Protein AF-A0A380DMX9-F1 (afdb_monomer)

Structure (mmCIF, N/CA/C/O backbone):
data_AF-A0A380DMX9-F1
#
_entry.id   AF-A0A380DMX9-F1
#
loop_
_atom_site.group_PDB
_atom_site.id
_atom_site.type_symbol
_atom_site.label_atom_id
_atom_site.label_alt_id
_atom_site.label_comp_id
_atom_site.label_asym_id
_atom_site.label_entity_id
_atom_site.label_seq_id
_atom_site.pdbx_PDB_ins_code
_atom_site.Cartn_x
_atom_site.Cartn_y
_atom_site.Cartn_z
_atom_site.occupancy
_atom_site.B_iso_or_equiv
_atom_site.auth_seq_id
_atom_site.auth_comp_id
_atom_site.auth_asym_id
_atom_site.auth_atom_id
_atom_site.pdbx_PDB_model_num
ATOM 1 N N . MET A 1 1 ? 21.984 -12.061 -28.451 1.00 59.97 1 MET A N 1
ATOM 2 C CA . MET A 1 1 ? 20.546 -11.734 -28.373 1.00 59.97 1 MET A CA 1
ATOM 3 C C . MET A 1 1 ? 20.164 -11.814 -26.903 1.00 59.97 1 MET A C 1
ATOM 5 O O . MET A 1 1 ? 20.440 -12.839 -26.295 1.00 59.97 1 MET A O 1
ATOM 9 N N . THR A 1 2 ? 19.682 -10.726 -26.305 1.00 78.06 2 THR A N 1
ATOM 10 C CA . THR A 1 2 ? 19.317 -10.663 -24.880 1.00 78.06 2 THR A CA 1
ATOM 11 C C . THR A 1 2 ? 17.801 -10.702 -24.747 1.00 78.06 2 THR A C 1
ATOM 13 O O . THR A 1 2 ? 17.117 -9.861 -25.324 1.00 78.06 2 THR A O 1
ATOM 16 N N . SER A 1 3 ? 17.283 -11.669 -23.992 1.00 82.69 3 SER A N 1
ATOM 17 C CA . SER A 1 3 ? 15.861 -11.743 -23.644 1.00 82.69 3 SER A CA 1
ATOM 18 C C . SER A 1 3 ? 15.632 -11.117 -22.270 1.00 82.69 3 SER A C 1
ATOM 20 O O . SER A 1 3 ? 16.467 -11.259 -21.377 1.00 82.69 3 SER A O 1
ATOM 22 N N . GLY A 1 4 ? 14.506 -10.428 -22.100 1.00 89.31 4 GLY A N 1
ATOM 23 C CA . GLY A 1 4 ? 14.113 -9.807 -20.838 1.00 89.31 4 GLY A CA 1
ATOM 24 C C . GLY A 1 4 ? 12.615 -9.943 -20.598 1.00 89.31 4 GLY A C 1
ATOM 25 O O . GLY A 1 4 ? 11.838 -10.051 -21.543 1.00 89.31 4 GLY A O 1
ATOM 26 N N . ILE A 1 5 ? 12.221 -9.936 -19.326 1.00 88.12 5 ILE A N 1
ATOM 27 C CA . ILE A 1 5 ? 10.820 -9.940 -18.901 1.00 88.12 5 ILE A CA 1
ATOM 28 C C . ILE A 1 5 ? 10.521 -8.574 -18.290 1.00 88.12 5 ILE A C 1
ATOM 30 O O . ILE A 1 5 ? 11.257 -8.090 -17.432 1.00 88.12 5 ILE A O 1
ATOM 34 N N . SER A 1 6 ? 9.437 -7.955 -18.742 1.00 86.81 6 SER A N 1
ATOM 35 C CA . SER A 1 6 ? 8.950 -6.662 -18.265 1.00 86.81 6 SER A CA 1
ATOM 36 C C . SER A 1 6 ? 7.457 -6.766 -17.986 1.00 86.81 6 SER A C 1
ATOM 38 O O . SER A 1 6 ? 6.745 -7.488 -18.682 1.00 86.81 6 SER A O 1
ATOM 40 N N . ARG A 1 7 ? 6.974 -6.016 -16.990 1.00 81.38 7 ARG A N 1
ATOM 41 C CA . ARG A 1 7 ? 5.531 -5.848 -16.735 1.00 81.38 7 ARG A CA 1
ATOM 42 C C . ARG A 1 7 ? 4.879 -4.880 -17.725 1.00 81.38 7 ARG A C 1
ATOM 44 O O . ARG A 1 7 ? 3.665 -4.891 -17.890 1.00 81.38 7 ARG A O 1
ATOM 51 N N . ASN A 1 8 ? 5.702 -4.085 -18.406 1.00 82.25 8 ASN A N 1
ATOM 52 C CA . ASN A 1 8 ? 5.268 -2.959 -19.217 1.00 82.25 8 ASN A CA 1
ATOM 53 C C . ASN A 1 8 ? 5.519 -3.235 -20.687 1.00 82.25 8 ASN A C 1
ATOM 55 O O . ASN A 1 8 ? 6.592 -3.724 -21.060 1.00 82.25 8 ASN A O 1
ATOM 59 N N . GLN A 1 9 ? 4.556 -2.841 -21.517 1.00 83.38 9 GLN A N 1
ATOM 60 C CA . GLN A 1 9 ? 4.705 -2.892 -22.962 1.00 83.38 9 GLN A CA 1
ATOM 61 C C . GLN A 1 9 ? 5.840 -1.945 -23.393 1.00 83.38 9 GLN A C 1
ATOM 63 O O . GLN A 1 9 ? 5.889 -0.796 -22.933 1.00 83.38 9 GLN A O 1
ATOM 68 N N . PRO A 1 10 ? 6.781 -2.399 -24.239 1.00 86.56 10 PRO A N 1
ATOM 69 C CA . PRO A 1 10 ? 7.872 -1.548 -24.681 1.00 86.56 10 PRO A CA 1
ATOM 70 C C . PRO A 1 10 ? 7.324 -0.371 -25.490 1.00 86.56 10 PRO A C 1
ATOM 72 O O . PRO A 1 10 ? 6.485 -0.530 -26.372 1.00 86.56 10 PRO A O 1
ATOM 75 N N . LYS A 1 11 ? 7.832 0.831 -25.207 1.00 85.94 11 LYS A N 1
ATOM 76 C CA . LYS A 1 11 ? 7.499 2.038 -25.985 1.00 85.94 11 LYS A CA 1
ATOM 77 C C . LYS A 1 11 ? 8.260 2.104 -27.316 1.00 85.94 11 LYS A C 1
ATOM 79 O O . LYS A 1 11 ? 7.867 2.841 -28.215 1.00 85.94 11 LYS A O 1
ATOM 84 N N . LEU A 1 12 ? 9.361 1.360 -27.430 1.00 87.75 12 LEU A N 1
ATOM 85 C CA . LEU A 1 12 ? 10.229 1.317 -28.606 1.00 87.75 12 LEU A CA 1
ATOM 86 C C . LEU A 1 12 ? 9.731 0.258 -29.592 1.00 87.75 12 LEU A C 1
ATOM 88 O O . LEU A 1 12 ? 9.596 -0.908 -29.230 1.00 87.75 12 LEU A O 1
ATOM 92 N N . ARG A 1 13 ? 9.515 0.655 -30.850 1.00 79.62 13 ARG A N 1
ATOM 93 C CA . ARG A 1 13 ? 9.025 -0.236 -31.921 1.00 79.62 13 ARG A CA 1
ATOM 94 C C . ARG A 1 13 ? 10.029 -1.319 -32.329 1.00 79.62 13 ARG A C 1
ATOM 96 O O . ARG A 1 13 ? 9.634 -2.327 -32.895 1.00 79.62 13 ARG A O 1
ATOM 103 N N . GLU A 1 14 ? 11.310 -1.101 -32.046 1.00 89.06 14 GLU A N 1
ATOM 104 C CA . GLU A 1 14 ? 12.412 -2.015 -32.379 1.00 89.06 14 GLU A CA 1
ATOM 105 C C . GLU A 1 14 ? 12.519 -3.199 -31.402 1.00 89.06 14 GLU A C 1
ATOM 107 O O . GLU A 1 14 ? 13.279 -4.136 -31.637 1.00 89.06 14 GLU A O 1
ATOM 112 N N . VAL A 1 15 ? 11.749 -3.177 -30.308 1.00 89.06 15 VAL A N 1
ATOM 113 C CA . VAL A 1 15 ? 11.683 -4.275 -29.343 1.00 89.06 15 VAL A CA 1
ATOM 114 C C . VAL A 1 15 ? 10.529 -5.195 -29.721 1.00 89.06 15 VAL A C 1
ATOM 116 O O . VAL A 1 15 ? 9.359 -4.855 -29.535 1.00 89.06 15 VAL A O 1
ATOM 119 N N . HIS A 1 16 ? 10.854 -6.390 -30.213 1.00 89.25 16 HIS A N 1
ATOM 120 C CA . HIS A 1 16 ? 9.863 -7.452 -30.349 1.00 89.25 16 HIS A CA 1
ATOM 121 C C . HIS A 1 16 ? 9.434 -7.916 -28.952 1.00 89.25 16 HIS A C 1
ATOM 123 O O . HIS A 1 16 ? 10.277 -8.254 -28.120 1.00 89.25 16 HIS A O 1
ATOM 129 N N . SER A 1 17 ? 8.131 -7.926 -28.684 1.00 91.06 17 SER A N 1
ATOM 130 C CA . SER A 1 17 ? 7.582 -8.389 -27.409 1.00 91.06 17 SER A CA 1
ATOM 131 C C . SER A 1 17 ? 6.347 -9.239 -27.640 1.00 91.06 17 SER A C 1
ATOM 133 O O . SER A 1 17 ? 5.562 -8.982 -28.551 1.00 91.06 17 SER A O 1
ATOM 135 N N . GLU A 1 18 ? 6.182 -10.245 -26.793 1.00 91.12 18 GLU A N 1
ATOM 136 C CA . GLU A 1 18 ? 4.993 -11.080 -26.732 1.00 91.12 18 GLU A CA 1
ATOM 137 C C . GLU A 1 18 ? 4.406 -11.023 -25.325 1.00 91.12 18 GLU A C 1
ATOM 139 O O . GLU A 1 18 ? 5.112 -10.812 -24.333 1.00 91.12 18 GLU A O 1
ATOM 144 N N . LYS A 1 19 ? 3.090 -11.187 -25.232 1.00 88.81 19 LYS A N 1
ATOM 145 C CA . LYS A 1 19 ? 2.406 -11.231 -23.948 1.00 88.81 19 LYS A CA 1
ATOM 146 C C . LYS A 1 19 ? 2.530 -12.633 -23.365 1.00 88.81 19 LYS A C 1
ATOM 148 O O . LYS A 1 19 ? 1.974 -13.574 -23.917 1.00 88.81 19 LYS A O 1
ATOM 153 N N . VAL A 1 20 ? 3.220 -12.747 -22.233 1.00 89.94 20 VAL A N 1
ATOM 154 C CA . VAL A 1 20 ? 3.441 -14.034 -21.555 1.00 89.94 20 VAL A CA 1
ATOM 155 C C . VAL A 1 20 ? 2.300 -14.370 -20.589 1.00 89.94 20 VAL A C 1
ATOM 157 O O . VAL A 1 20 ? 1.857 -15.511 -20.526 1.00 89.94 20 VAL A O 1
ATOM 160 N N . CYS A 1 21 ? 1.807 -13.385 -19.833 1.00 86.31 21 CYS A N 1
ATOM 161 C CA . CYS A 1 21 ? 0.750 -13.566 -18.833 1.00 86.31 21 CYS A CA 1
ATOM 162 C C . CYS A 1 21 ? 0.019 -12.245 -18.529 1.00 86.31 21 CYS A C 1
ATOM 164 O O . CYS A 1 21 ? 0.498 -11.161 -18.866 1.00 86.31 21 CYS A O 1
ATOM 166 N N . GLU A 1 22 ? -1.148 -12.342 -17.887 1.00 83.38 22 GLU A N 1
ATOM 167 C CA . GLU A 1 22 ? -1.844 -11.215 -17.257 1.00 83.38 22 GLU A CA 1
ATOM 168 C C . GLU A 1 22 ? -1.815 -11.392 -15.742 1.00 83.38 22 GLU A C 1
ATOM 170 O O . GLU A 1 22 ? -2.293 -12.403 -15.229 1.00 83.38 22 GLU A O 1
ATOM 175 N N . GLY A 1 23 ? -1.290 -10.401 -15.023 1.00 81.81 23 GLY A N 1
ATOM 176 C CA . GLY A 1 23 ? -1.376 -10.385 -13.568 1.00 81.81 23 GLY A CA 1
ATOM 177 C C . GLY A 1 23 ? -2.757 -9.933 -13.088 1.00 81.81 23 GLY A C 1
ATOM 178 O O . GLY A 1 23 ? -3.410 -9.102 -13.720 1.00 81.81 23 GLY A O 1
ATOM 179 N N . LYS A 1 24 ? -3.188 -10.450 -11.937 1.00 87.00 24 LYS A N 1
ATOM 180 C CA . LYS A 1 24 ? -4.395 -10.007 -11.229 1.00 87.00 24 LYS A CA 1
ATOM 181 C C . LYS A 1 24 ? -4.001 -9.207 -9.999 1.00 87.00 24 LYS A C 1
ATOM 183 O O . LYS A 1 24 ? -3.073 -9.577 -9.286 1.00 87.00 24 LYS A O 1
ATOM 188 N N . ILE A 1 25 ? -4.718 -8.124 -9.726 1.00 87.69 25 ILE A N 1
ATOM 189 C CA . ILE A 1 25 ? -4.568 -7.412 -8.457 1.00 87.69 25 ILE A CA 1
ATOM 190 C C . ILE A 1 25 ? -5.373 -8.173 -7.407 1.00 87.69 25 ILE A C 1
ATOM 192 O O . ILE A 1 25 ? -6.568 -8.406 -7.587 1.00 87.69 25 ILE A O 1
ATOM 196 N N . VAL A 1 26 ? -4.715 -8.565 -6.321 1.00 89.62 26 VAL A N 1
ATOM 197 C CA . VAL A 1 26 ? -5.330 -9.283 -5.201 1.00 89.62 26 VAL A CA 1
ATOM 198 C C . VAL A 1 26 ? -5.127 -8.510 -3.905 1.00 89.62 26 VAL A C 1
ATOM 200 O O . VAL A 1 26 ? -4.112 -7.832 -3.725 1.00 89.62 26 VAL A O 1
ATOM 203 N N . LEU A 1 27 ? -6.092 -8.619 -2.995 1.00 91.12 27 LEU A N 1
ATOM 204 C CA . LEU A 1 27 ? -5.960 -8.108 -1.636 1.00 91.12 27 LEU A CA 1
ATOM 205 C C . LEU A 1 27 ? -5.164 -9.113 -0.801 1.00 91.12 27 LEU A C 1
ATOM 207 O O . LEU A 1 27 ? -5.520 -10.287 -0.722 1.00 91.12 27 LEU A O 1
ATOM 211 N N . ILE A 1 28 ? -4.099 -8.636 -0.164 1.00 90.81 28 ILE A N 1
ATOM 212 C CA . ILE A 1 28 ? -3.278 -9.406 0.767 1.00 90.81 28 ILE A CA 1
ATOM 213 C C . ILE A 1 28 ? -3.404 -8.759 2.140 1.00 90.81 28 ILE A C 1
ATOM 215 O O . ILE A 1 28 ? -3.031 -7.600 2.322 1.00 90.81 28 ILE A O 1
ATOM 219 N N . ALA A 1 29 ? -3.921 -9.515 3.104 1.00 90.69 29 ALA A N 1
ATOM 220 C CA . ALA A 1 29 ? -4.140 -9.079 4.477 1.00 90.69 29 ALA A CA 1
ATOM 221 C C . ALA A 1 29 ? -3.457 -10.031 5.472 1.00 90.69 29 ALA A C 1
ATOM 223 O O . ALA A 1 29 ? -3.163 -11.176 5.115 1.00 90.69 29 ALA A O 1
ATOM 224 N N . PRO A 1 30 ? -3.207 -9.588 6.719 1.00 89.94 30 PRO A N 1
ATOM 225 C CA . PRO A 1 30 ? -2.555 -10.422 7.723 1.00 89.94 30 PRO A CA 1
ATOM 226 C C . PRO A 1 30 ? -3.354 -11.699 7.971 1.00 89.94 30 PRO A C 1
ATOM 228 O O . PRO A 1 30 ? -4.556 -11.616 8.197 1.00 89.94 30 PRO A O 1
ATOM 231 N N . ASN A 1 31 ? -2.711 -12.868 7.946 1.00 79.44 31 ASN A N 1
ATOM 232 C CA . ASN A 1 31 ? -3.371 -14.156 8.165 1.00 79.44 31 ASN A CA 1
ATOM 233 C C . ASN A 1 31 ? -3.584 -14.410 9.669 1.00 79.44 31 ASN A C 1
ATOM 235 O O . ASN A 1 31 ? -2.671 -14.880 10.347 1.00 79.44 31 ASN A O 1
ATOM 239 N N . LYS A 1 32 ? -4.761 -14.067 10.209 1.00 74.00 32 LYS A N 1
ATOM 240 C CA . LYS A 1 32 ? -5.159 -14.430 11.580 1.00 74.00 32 LYS A CA 1
ATOM 241 C C . LYS A 1 32 ? -6.209 -15.533 11.569 1.00 74.00 32 LYS A C 1
ATOM 243 O O . LYS A 1 32 ? -7.028 -15.606 10.656 1.00 74.00 32 LYS A O 1
ATOM 248 N N . GLU A 1 33 ? -6.245 -16.310 12.652 1.00 59.22 33 GLU A N 1
ATOM 249 C CA . GLU A 1 33 ? -7.171 -17.438 12.840 1.00 59.22 33 GLU A CA 1
ATOM 250 C C . GLU A 1 33 ? -8.652 -17.069 12.633 1.00 59.22 33 GLU A C 1
ATOM 252 O O . GLU A 1 33 ? -9.426 -17.936 12.263 1.00 59.22 33 GLU A O 1
ATOM 257 N N . ASN A 1 34 ? -9.030 -15.786 12.747 1.00 63.78 34 ASN A N 1
ATOM 258 C CA . ASN A 1 34 ? -10.402 -15.279 12.582 1.00 63.78 34 ASN A CA 1
ATOM 259 C C . ASN A 1 34 ? -10.625 -14.426 11.317 1.00 63.78 34 ASN A C 1
ATOM 261 O O . ASN A 1 34 ? -11.571 -13.640 11.259 1.00 63.78 34 ASN A O 1
ATOM 265 N N . ASN A 1 35 ? -9.764 -14.522 10.301 1.00 66.62 35 ASN A N 1
ATOM 266 C CA . ASN A 1 35 ? -9.892 -13.706 9.085 1.00 66.62 35 ASN A CA 1
ATOM 267 C C . ASN A 1 35 ? -11.215 -13.893 8.335 1.00 66.62 35 ASN A C 1
ATOM 269 O O . ASN A 1 35 ? -11.681 -12.966 7.684 1.00 66.62 35 ASN A O 1
ATOM 273 N N . HIS A 1 36 ? -11.840 -15.061 8.461 1.00 66.56 36 HIS A N 1
ATOM 274 C CA . HIS A 1 36 ? -13.157 -15.352 7.894 1.00 66.56 36 HIS A CA 1
ATOM 275 C C . HIS A 1 36 ? -14.286 -14.486 8.488 1.00 66.56 36 HIS A C 1
ATOM 277 O O . HIS A 1 36 ? -15.373 -14.439 7.921 1.00 66.56 36 HIS A O 1
ATOM 283 N N . LEU A 1 37 ? -14.036 -13.785 9.601 1.00 64.75 37 LEU A N 1
ATOM 284 C CA . LEU A 1 37 ? -14.971 -12.838 10.216 1.00 64.75 37 LEU A CA 1
ATOM 285 C C . LEU A 1 37 ? -14.722 -11.380 9.794 1.00 64.75 37 LEU A C 1
ATOM 287 O O . LEU A 1 37 ? -15.507 -10.504 10.156 1.00 64.75 37 LEU A O 1
ATOM 291 N N . LEU A 1 38 ? -13.634 -11.089 9.068 1.00 71.06 38 LEU A N 1
ATOM 292 C CA . LEU A 1 38 ? -13.333 -9.731 8.618 1.00 71.06 38 LEU A CA 1
ATOM 293 C C . LEU A 1 38 ? -14.189 -9.389 7.396 1.00 71.06 38 LEU A C 1
ATOM 295 O O . LEU A 1 38 ? -14.016 -9.952 6.317 1.00 71.06 38 LEU A O 1
ATOM 299 N N . THR A 1 39 ? -15.092 -8.425 7.556 1.00 82.12 39 THR A N 1
ATOM 300 C CA . THR A 1 39 ? -15.746 -7.764 6.423 1.00 82.12 39 THR A CA 1
ATOM 301 C C . THR A 1 39 ? -14.766 -6.803 5.755 1.00 82.12 39 THR A C 1
ATOM 303 O O . THR A 1 39 ? -13.839 -6.303 6.397 1.00 82.12 39 THR A O 1
ATOM 306 N N . GLU A 1 40 ? -14.9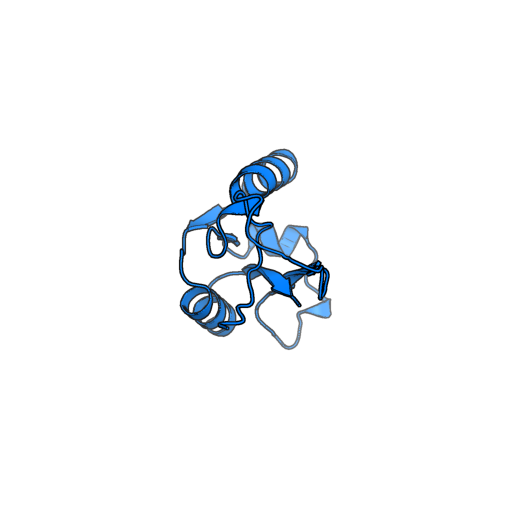89 -6.490 4.480 1.00 79.06 40 GLU A N 1
ATOM 307 C CA . GLU A 1 40 ? -14.184 -5.501 3.757 1.00 79.06 40 GLU A CA 1
ATOM 308 C C . GLU A 1 40 ? -14.118 -4.160 4.516 1.00 79.06 40 GLU A C 1
ATOM 310 O O . GLU A 1 40 ? -13.031 -3.653 4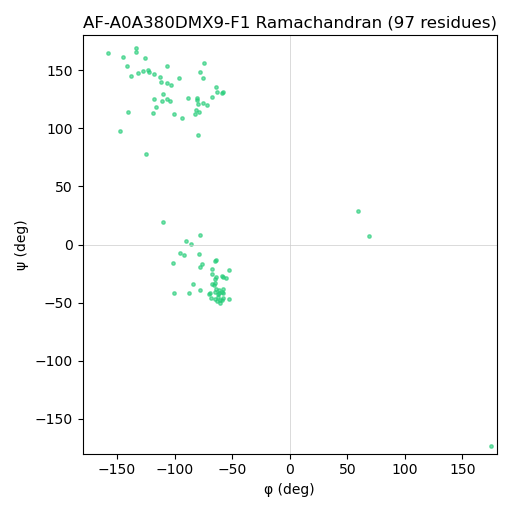.778 1.00 79.06 40 GLU A O 1
ATOM 315 N N . ALA A 1 41 ? -15.257 -3.647 4.993 1.00 82.88 41 ALA A N 1
ATO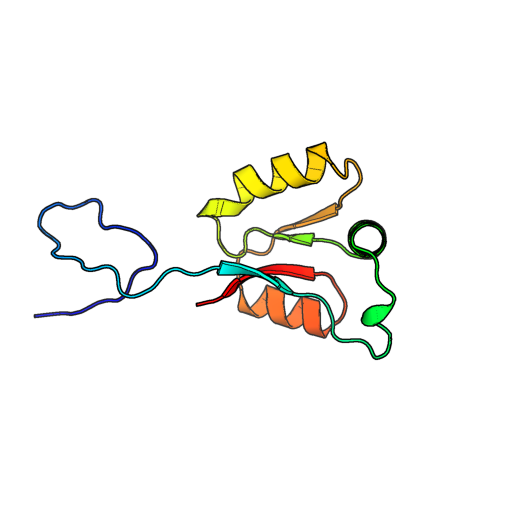M 316 C CA . ALA A 1 41 ? -15.313 -2.421 5.793 1.00 82.88 41 ALA A CA 1
ATOM 317 C C . ALA A 1 41 ? -14.452 -2.495 7.072 1.00 82.88 41 ALA A C 1
ATOM 319 O O . ALA A 1 41 ? -13.715 -1.559 7.378 1.00 82.88 41 ALA A O 1
ATOM 320 N N . SER A 1 42 ? -14.471 -3.630 7.783 1.00 85.31 42 SER A N 1
ATOM 321 C CA . SER A 1 42 ? -13.665 -3.805 9.001 1.00 85.31 42 SER A CA 1
ATOM 322 C C . SER A 1 42 ? -12.155 -3.749 8.734 1.00 85.31 42 SER A C 1
ATOM 324 O O . SER A 1 42 ? -11.385 -3.341 9.602 1.00 85.31 42 SER A O 1
ATOM 326 N N . LEU A 1 43 ? -11.720 -4.118 7.525 1.00 87.62 43 LEU A N 1
ATOM 327 C CA . LEU A 1 43 ? -10.329 -4.013 7.084 1.00 87.62 43 LEU A CA 1
ATOM 328 C C . LEU A 1 43 ? -9.907 -2.548 6.922 1.00 87.62 43 LEU A C 1
ATOM 330 O O . LEU A 1 43 ? -8.849 -2.171 7.426 1.00 87.62 43 LEU A O 1
ATOM 334 N N . PHE A 1 44 ? -10.747 -1.727 6.282 1.00 87.19 44 PHE A N 1
ATOM 335 C CA . PHE A 1 44 ? -10.513 -0.288 6.101 1.00 87.19 44 PHE A CA 1
ATOM 336 C C . PHE A 1 44 ? -10.499 0.493 7.420 1.00 87.19 44 PHE A C 1
ATOM 338 O O . PHE A 1 44 ? -9.750 1.460 7.542 1.00 87.19 44 PHE A O 1
ATOM 345 N N . GLU A 1 45 ? -11.293 0.080 8.409 1.00 85.31 45 GLU A N 1
ATOM 346 C CA . GLU A 1 45 ? -11.313 0.719 9.732 1.00 85.31 45 GLU A CA 1
ATOM 347 C C . GLU A 1 45 ? -10.126 0.306 10.609 1.00 85.31 45 GLU A C 1
ATOM 349 O O . GLU A 1 45 ? -9.572 1.119 11.350 1.00 85.31 45 GLU A O 1
ATOM 354 N N . LYS A 1 46 ? -9.736 -0.970 10.547 1.00 87.38 46 LYS A N 1
ATOM 355 C CA . LYS A 1 46 ? -8.745 -1.553 11.459 1.00 87.38 46 LYS A CA 1
ATOM 356 C C . LYS A 1 46 ? -7.305 -1.314 11.029 1.00 87.38 46 LYS A C 1
ATOM 358 O O . LYS A 1 46 ? -6.420 -1.224 11.880 1.00 87.38 46 LYS A O 1
ATOM 363 N N . TYR A 1 47 ? -7.050 -1.293 9.726 1.00 91.88 47 TYR A N 1
ATOM 364 C CA . TYR A 1 47 ? -5.704 -1.339 9.177 1.00 91.88 47 TYR A CA 1
ATOM 365 C C . TYR A 1 47 ? -5.451 -0.201 8.197 1.00 91.88 47 TYR A C 1
ATOM 367 O O . TYR A 1 47 ? -6.330 0.223 7.452 1.00 91.88 47 TYR A O 1
ATOM 375 N N . LYS A 1 48 ? -4.190 0.232 8.140 1.00 95.19 48 LYS A N 1
ATOM 376 C CA . LYS A 1 48 ? -3.714 1.091 7.058 1.00 95.19 48 LYS A CA 1
ATOM 377 C C . LYS A 1 48 ? -3.525 0.269 5.784 1.00 95.19 48 LYS A C 1
ATOM 379 O O . LYS A 1 48 ? -3.048 -0.868 5.831 1.00 95.19 48 LYS A O 1
ATOM 384 N N . ILE A 1 49 ? -3.835 0.884 4.652 1.00 96.06 49 ILE A N 1
ATOM 385 C CA . ILE A 1 49 ? -3.560 0.361 3.317 1.00 96.06 49 ILE A CA 1
ATOM 386 C C . ILE A 1 49 ? -2.111 0.687 2.974 1.00 96.06 49 ILE A C 1
ATOM 388 O O . ILE A 1 49 ? -1.744 1.848 2.791 1.00 96.06 49 ILE A O 1
ATOM 392 N N . ILE A 1 50 ? -1.279 -0.338 2.871 1.00 96.69 50 ILE A N 1
ATOM 393 C CA . ILE A 1 50 ? 0.085 -0.215 2.373 1.00 96.69 50 ILE A CA 1
ATOM 394 C C . ILE A 1 50 ? 0.009 -0.043 0.856 1.00 96.69 50 ILE A C 1
ATOM 396 O O . ILE A 1 50 ? -0.570 -0.880 0.161 1.00 96.69 50 ILE A O 1
ATOM 400 N N . SER A 1 51 ? 0.558 1.058 0.352 1.00 96.19 51 SER A N 1
ATOM 401 C CA . SER A 1 51 ? 0.368 1.530 -1.022 1.00 96.19 51 SER A CA 1
ATOM 402 C C . SER A 1 51 ? 1.674 1.932 -1.696 1.00 96.19 51 SER A C 1
ATOM 404 O O . SER A 1 51 ? 2.694 2.051 -1.032 1.00 96.19 51 SER A O 1
ATOM 406 N N . ASP A 1 52 ? 1.630 2.163 -3.009 1.00 94.56 52 ASP A N 1
ATOM 407 C CA . ASP A 1 52 ? 2.748 2.614 -3.857 1.00 94.56 52 ASP A CA 1
ATOM 408 C C . ASP A 1 52 ? 3.885 1.599 -4.064 1.00 94.56 52 ASP A C 1
ATOM 410 O O . ASP A 1 52 ? 4.863 1.893 -4.749 1.00 94.56 52 ASP A O 1
ATOM 414 N N . ASN A 1 53 ? 3.710 0.358 -3.603 1.00 89.88 53 ASN A N 1
ATOM 415 C CA . ASN A 1 53 ? 4.633 -0.756 -3.852 1.00 89.88 53 ASN A CA 1
ATOM 416 C C . ASN A 1 53 ? 4.709 -1.162 -5.338 1.00 89.88 53 ASN A C 1
ATOM 418 O O . ASN A 1 53 ? 5.613 -1.898 -5.735 1.00 89.88 53 ASN A O 1
ATOM 422 N N . HIS A 1 54 ? 3.762 -0.687 -6.157 1.00 83.50 54 HIS A N 1
ATOM 423 C CA . HIS A 1 54 ? 3.809 -0.751 -7.617 1.00 83.50 54 HIS A CA 1
ATOM 424 C C . HIS A 1 54 ? 3.104 0.467 -8.256 1.00 83.50 54 HIS A C 1
ATOM 426 O O . HIS A 1 54 ? 1.878 0.464 -8.384 1.00 83.50 54 HIS A O 1
ATOM 432 N N . PRO A 1 55 ? 3.833 1.517 -8.675 1.00 74.94 55 PRO A N 1
ATOM 433 C CA . PRO A 1 55 ? 3.266 2.854 -8.901 1.00 74.94 55 PRO A CA 1
ATOM 434 C C . PRO A 1 55 ? 2.117 2.950 -9.915 1.00 74.94 55 PRO A C 1
ATOM 436 O O . PRO A 1 55 ? 1.276 3.837 -9.805 1.00 74.94 55 PRO A O 1
ATOM 439 N N . GLU A 1 56 ? 2.069 2.053 -10.901 1.00 82.75 56 GLU A N 1
ATOM 440 C CA . GLU A 1 56 ? 1.207 2.211 -12.079 1.00 82.75 56 GLU A CA 1
ATOM 441 C C . GLU A 1 56 ? -0.295 2.261 -11.783 1.00 82.75 56 GLU A C 1
ATOM 443 O O . GLU A 1 56 ? -1.003 3.054 -12.398 1.00 82.75 56 GLU A O 1
ATOM 448 N N . TYR A 1 57 ? -0.796 1.454 -10.845 1.00 86.38 57 TYR A N 1
ATOM 449 C CA . TYR A 1 57 ? -2.237 1.379 -10.566 1.00 86.38 57 TYR A CA 1
ATOM 450 C C . TYR A 1 57 ? -2.663 2.162 -9.319 1.00 86.38 57 TYR A C 1
ATOM 452 O O 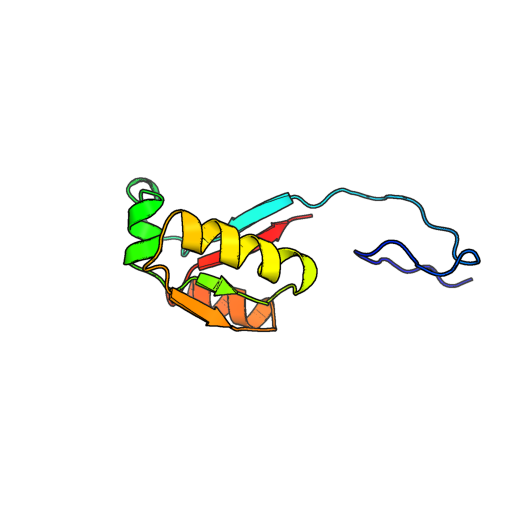. TYR A 1 57 ? -3.849 2.448 -9.145 1.00 86.38 57 TYR A O 1
ATOM 460 N N . TRP A 1 58 ? -1.723 2.535 -8.446 1.00 92.19 58 TRP A N 1
ATOM 461 C CA . TRP A 1 58 ? -2.056 3.098 -7.135 1.00 92.19 58 TRP A CA 1
ATOM 462 C C . TRP A 1 58 ? -2.718 4.467 -7.198 1.00 92.19 58 TRP A C 1
ATOM 464 O O . TRP A 1 58 ? -3.588 4.737 -6.375 1.00 92.19 58 TRP A O 1
ATOM 474 N N . SER A 1 59 ? -2.365 5.311 -8.170 1.00 90.50 59 SER A N 1
ATOM 475 C CA . SER A 1 59 ? -2.986 6.636 -8.302 1.00 90.50 59 SER A CA 1
ATOM 476 C C . SER A 1 59 ? -4.501 6.529 -8.522 1.00 90.50 59 SER A C 1
ATOM 478 O O . SER A 1 59 ? -5.277 7.128 -7.781 1.00 90.50 59 SER A O 1
ATOM 480 N N . SER A 1 60 ? -4.932 5.698 -9.477 1.00 91.69 60 SER A N 1
ATOM 481 C CA . SER A 1 60 ? -6.360 5.464 -9.723 1.00 91.69 60 SER A CA 1
ATOM 482 C C . SER A 1 60 ? -7.019 4.695 -8.575 1.00 91.69 60 SER A C 1
ATOM 484 O O . SER A 1 60 ? -8.115 5.055 -8.147 1.00 91.69 60 SER A O 1
ATOM 486 N N . LEU A 1 61 ? -6.342 3.679 -8.030 1.00 93.25 61 LEU A N 1
ATOM 487 C CA . LEU A 1 61 ? -6.892 2.845 -6.963 1.00 93.25 61 LEU A CA 1
ATOM 488 C C . LEU A 1 61 ? -7.136 3.628 -5.665 1.00 93.25 61 LEU A C 1
ATOM 490 O O . LEU A 1 61 ? -8.182 3.451 -5.046 1.00 93.25 61 LEU A O 1
ATOM 494 N N . LYS A 1 62 ? -6.225 4.529 -5.274 1.00 94.69 62 LYS A N 1
ATOM 495 C CA . LYS A 1 62 ? -6.403 5.404 -4.102 1.00 94.69 62 LYS A CA 1
ATOM 496 C C . LYS A 1 62 ? -7.660 6.255 -4.220 1.00 94.69 62 LYS A C 1
ATOM 498 O O . LYS A 1 62 ? -8.437 6.310 -3.273 1.00 94.69 62 LYS A O 1
ATOM 503 N N . ASN A 1 63 ? -7.880 6.862 -5.386 1.00 94.75 63 ASN A N 1
ATOM 504 C CA . ASN A 1 63 ? -9.069 7.677 -5.631 1.00 94.75 63 ASN A CA 1
ATOM 505 C C . ASN A 1 63 ? -10.348 6.837 -5.533 1.00 94.75 63 ASN A C 1
ATOM 507 O O . ASN A 1 63 ? -11.295 7.237 -4.864 1.00 94.75 63 ASN A O 1
ATOM 511 N N . ASN A 1 64 ? -10.359 5.646 -6.138 1.00 94.38 64 ASN A N 1
ATOM 512 C CA . ASN A 1 64 ? -11.515 4.750 -6.074 1.00 94.38 64 ASN A CA 1
ATOM 513 C C . ASN A 1 64 ? -11.821 4.309 -4.639 1.00 94.38 64 ASN A C 1
ATOM 515 O O . ASN A 1 64 ? -12.981 4.305 -4.238 1.00 94.38 64 ASN A O 1
ATOM 519 N N . ILE A 1 65 ? -10.788 3.980 -3.859 1.00 93.69 65 ILE A N 1
ATOM 520 C CA . ILE A 1 65 ? -10.941 3.610 -2.452 1.00 93.69 65 ILE A CA 1
ATOM 521 C C . ILE A 1 65 ? -11.506 4.779 -1.646 1.00 93.69 65 ILE A C 1
ATOM 523 O O . ILE A 1 65 ? -12.472 4.584 -0.921 1.00 93.69 65 ILE A O 1
ATOM 527 N N . LEU A 1 66 ? -10.946 5.983 -1.781 1.00 94.38 66 LEU A N 1
ATOM 528 C CA . LEU A 1 66 ? -11.392 7.158 -1.024 1.00 94.38 66 LEU A CA 1
ATOM 529 C C . LEU A 1 66 ? -12.825 7.583 -1.369 1.00 94.38 66 LEU A C 1
ATOM 531 O O . LEU A 1 66 ? -13.531 8.080 -0.498 1.00 94.38 66 LEU A O 1
ATOM 535 N N . ASN A 1 67 ? -13.281 7.336 -2.601 1.00 95.44 67 ASN A N 1
ATOM 536 C CA . ASN A 1 67 ? -14.667 7.592 -3.000 1.00 95.44 67 ASN A CA 1
ATOM 537 C C . ASN A 1 67 ? -15.683 6.674 -2.297 1.00 95.44 67 ASN A C 1
ATOM 539 O O . ASN A 1 67 ? -16.851 7.036 -2.190 1.00 95.44 67 ASN A O 1
ATOM 543 N N . ILE A 1 68 ? -15.261 5.485 -1.855 1.00 92.62 68 ILE A N 1
ATOM 544 C CA . ILE A 1 68 ? -16.126 4.498 -1.186 1.00 92.62 68 ILE A CA 1
ATOM 545 C C . ILE A 1 68 ? -15.923 4.555 0.335 1.00 92.62 68 ILE A C 1
ATOM 547 O O . ILE A 1 68 ? -16.880 4.519 1.105 1.00 92.62 68 ILE A O 1
ATOM 551 N N . TYR A 1 69 ? -14.669 4.675 0.764 1.00 92.00 69 TYR A N 1
ATOM 552 C CA . TYR A 1 69 ? -14.217 4.655 2.149 1.00 92.00 69 TYR A CA 1
ATOM 553 C C . TYR A 1 69 ? -13.405 5.923 2.441 1.00 92.00 69 TYR A C 1
ATOM 555 O O . TYR A 1 69 ? -12.178 5.896 2.516 1.00 92.00 69 TYR A O 1
ATOM 563 N N . GLU A 1 70 ? -14.095 7.047 2.640 1.00 91.44 70 GLU A N 1
ATOM 564 C CA . GLU A 1 70 ?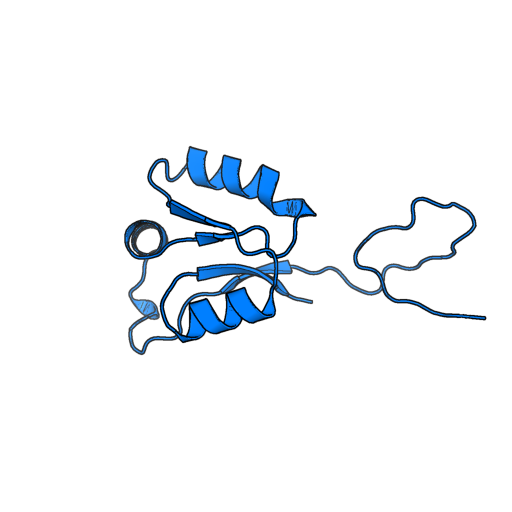 -13.487 8.381 2.816 1.00 91.44 70 GLU A CA 1
ATOM 565 C C . GLU A 1 70 ? -12.448 8.444 3.953 1.00 9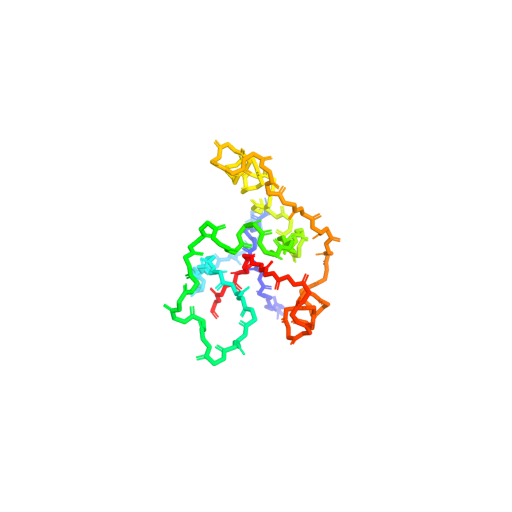1.44 70 GLU A C 1
ATOM 567 O O . GLU A 1 70 ? -11.488 9.210 3.901 1.00 91.44 70 GLU A O 1
ATOM 572 N N . LYS A 1 71 ? -12.606 7.603 4.982 1.00 91.38 71 LYS A N 1
ATOM 573 C CA . LYS A 1 71 ? -11.713 7.545 6.152 1.00 91.38 71 LYS A CA 1
ATOM 574 C C . LYS A 1 71 ? -10.540 6.571 5.996 1.00 91.38 71 LYS A C 1
ATOM 576 O O . LYS A 1 71 ? -9.785 6.387 6.951 1.00 91.38 71 LYS A O 1
ATOM 581 N N . ALA A 1 72 ? -10.393 5.932 4.835 1.00 93.44 72 ALA A N 1
ATOM 582 C CA . ALA A 1 72 ? -9.315 4.988 4.579 1.00 93.44 72 ALA A CA 1
ATOM 583 C C . ALA A 1 72 ? -7.942 5.650 4.778 1.00 93.44 72 ALA A C 1
ATOM 585 O O . ALA A 1 72 ? -7.661 6.730 4.257 1.00 93.44 72 ALA A O 1
ATOM 586 N N . GLN A 1 73 ? -7.065 4.983 5.528 1.00 94.94 73 GLN A N 1
ATOM 587 C CA . GLN A 1 73 ? -5.718 5.476 5.800 1.00 94.94 73 GLN A CA 1
ATOM 588 C C . GLN A 1 73 ? -4.692 4.745 4.947 1.00 94.94 73 GLN A C 1
ATOM 590 O O . GLN A 1 73 ? -4.717 3.520 4.855 1.00 94.94 73 GLN A O 1
ATOM 595 N N . PHE A 1 74 ? -3.739 5.489 4.391 1.00 95.94 74 PHE A N 1
ATOM 596 C CA . PHE A 1 74 ? -2.681 4.939 3.550 1.00 95.94 74 PHE A CA 1
ATOM 597 C C . PHE A 1 74 ? -1.312 5.062 4.219 1.00 95.94 74 PHE A C 1
ATOM 599 O O . PHE A 1 74 ? -1.005 6.056 4.878 1.00 95.94 74 PHE A O 1
ATOM 606 N N . LEU A 1 75 ? -0.473 4.052 4.009 1.00 96.25 75 LEU A N 1
ATOM 607 C CA . LEU A 1 75 ? 0.954 4.063 4.297 1.00 96.25 75 LEU A CA 1
ATOM 608 C C . LEU A 1 75 ? 1.691 3.851 2.971 1.00 96.25 75 LEU A C 1
ATOM 610 O O . LEU A 1 75 ? 1.556 2.803 2.346 1.00 96.25 75 LEU A O 1
ATOM 614 N N . SER A 1 76 ? 2.422 4.861 2.508 1.00 96.06 76 SER A N 1
ATOM 615 C CA . SER A 1 76 ? 3.177 4.786 1.251 1.00 96.06 76 SER A CA 1
ATOM 616 C C . SER A 1 76 ? 4.487 4.025 1.468 1.00 96.06 76 SER A C 1
ATOM 618 O O . SER A 1 76 ? 5.283 4.414 2.322 1.00 96.06 76 SER A O 1
ATOM 620 N N . ILE A 1 77 ? 4.684 2.925 0.738 1.00 95.69 77 ILE A N 1
ATOM 621 C CA . ILE A 1 77 ? 5.860 2.050 0.789 1.00 95.69 77 ILE A CA 1
ATOM 622 C C . ILE A 1 77 ? 6.207 1.621 -0.637 1.00 95.69 77 ILE A C 1
ATOM 624 O O . ILE A 1 77 ? 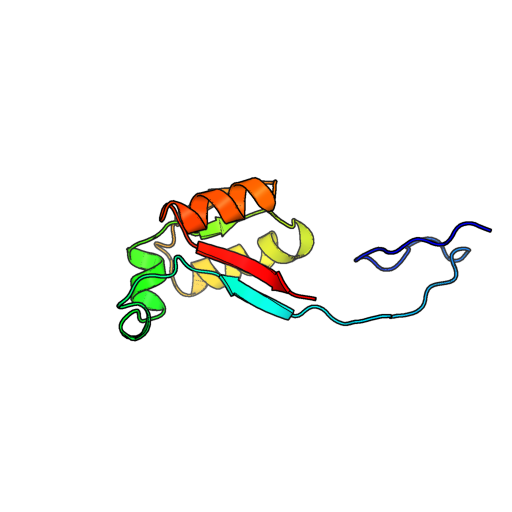5.487 0.849 -1.259 1.00 95.69 77 ILE A O 1
ATOM 628 N N . ASN A 1 78 ? 7.362 2.055 -1.133 1.00 92.06 78 ASN A N 1
ATOM 629 C CA . ASN A 1 78 ? 7.743 1.850 -2.537 1.00 92.06 78 ASN A CA 1
ATOM 630 C C . ASN A 1 78 ? 8.417 0.490 -2.798 1.00 92.06 78 ASN A C 1
ATOM 632 O O . ASN A 1 78 ? 8.821 0.206 -3.922 1.00 92.06 78 ASN A O 1
ATOM 636 N N . ASP A 1 79 ? 8.570 -0.338 -1.763 1.00 90.25 79 ASP A N 1
ATOM 637 C CA . ASP A 1 79 ? 9.191 -1.660 -1.833 1.00 90.25 79 ASP A CA 1
ATOM 638 C C . ASP A 1 79 ? 8.190 -2.763 -1.458 1.00 90.25 79 ASP A C 1
ATOM 640 O O . ASP A 1 79 ? 7.588 -2.772 -0.376 1.00 90.25 79 ASP A O 1
ATOM 644 N N . VAL A 1 80 ? 8.029 -3.731 -2.361 1.00 89.25 80 VAL A N 1
ATOM 645 C CA . VAL A 1 80 ? 7.089 -4.843 -2.182 1.00 89.25 80 VAL A CA 1
ATOM 646 C C . VAL A 1 80 ? 7.491 -5.755 -1.022 1.00 89.25 80 VAL A C 1
ATOM 648 O O . VAL A 1 80 ? 6.617 -6.223 -0.298 1.00 89.25 80 VAL A O 1
ATOM 651 N N . HIS A 1 81 ? 8.789 -5.959 -0.774 1.00 92.00 81 HIS A N 1
ATOM 652 C CA . HIS A 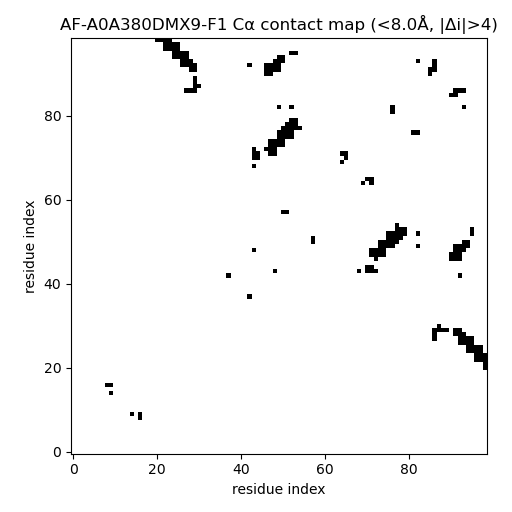1 81 ? 9.248 -6.837 0.308 1.00 92.00 81 HIS A CA 1
ATOM 653 C C . HIS A 1 81 ? 8.962 -6.234 1.684 1.00 92.00 81 HIS A C 1
ATOM 655 O O . HIS A 1 81 ? 8.485 -6.923 2.585 1.00 92.00 81 HIS A O 1
ATOM 661 N N . THR A 1 82 ? 9.201 -4.934 1.837 1.00 95.06 82 THR A N 1
ATOM 662 C CA . THR A 1 82 ? 8.848 -4.174 3.039 1.00 95.06 82 THR A CA 1
ATOM 663 C C . THR A 1 82 ? 7.341 -4.204 3.271 1.00 95.06 82 THR A C 1
ATOM 665 O O . THR A 1 82 ? 6.897 -4.425 4.396 1.00 95.06 82 THR A O 1
ATOM 668 N N . SER A 1 83 ? 6.553 -4.063 2.202 1.00 95.06 83 SER A N 1
ATOM 669 C CA . SER A 1 83 ? 5.093 -4.170 2.273 1.00 95.06 83 SER A CA 1
ATOM 670 C C . SER A 1 83 ? 4.648 -5.535 2.804 1.00 95.06 83 SER A C 1
ATOM 672 O O . SER A 1 83 ? 3.850 -5.588 3.734 1.00 95.06 83 SER A O 1
ATOM 674 N N . ILE A 1 84 ? 5.206 -6.632 2.280 1.00 93.25 84 ILE A N 1
ATOM 675 C CA . ILE A 1 84 ? 4.891 -7.998 2.733 1.00 93.25 84 ILE A CA 1
ATOM 676 C C . ILE A 1 84 ? 5.235 -8.181 4.217 1.00 93.25 84 ILE A C 1
ATOM 678 O O . ILE A 1 84 ? 4.378 -8.610 4.986 1.00 93.25 84 ILE A O 1
ATOM 682 N N . LYS A 1 85 ? 6.432 -7.767 4.651 1.00 95.31 85 LYS A N 1
ATOM 683 C CA . LYS A 1 85 ? 6.843 -7.863 6.064 1.00 95.31 85 LYS A CA 1
ATOM 684 C C . LYS A 1 85 ? 5.908 -7.097 7.001 1.00 95.31 85 LYS A C 1
ATOM 686 O O . LYS A 1 85 ? 5.566 -7.587 8.072 1.00 95.31 85 LYS A O 1
ATOM 691 N N . LEU A 1 86 ? 5.463 -5.903 6.608 1.00 95.44 86 LEU A N 1
ATOM 692 C CA . LEU A 1 86 ? 4.505 -5.124 7.398 1.00 95.44 86 LEU A CA 1
ATOM 693 C C . LEU A 1 86 ? 3.152 -5.839 7.523 1.00 95.44 86 LEU A C 1
ATOM 695 O O . LEU A 1 86 ? 2.550 -5.810 8.597 1.00 95.44 86 LEU A O 1
ATOM 699 N N . ILE A 1 87 ? 2.691 -6.509 6.464 1.00 93.81 87 ILE A N 1
ATOM 700 C CA . ILE A 1 87 ? 1.462 -7.316 6.496 1.00 93.81 87 ILE A CA 1
ATOM 701 C C . ILE A 1 87 ? 1.630 -8.506 7.450 1.00 93.81 87 ILE A C 1
ATOM 703 O O . ILE A 1 87 ? 0.780 -8.720 8.313 1.00 93.81 87 ILE A O 1
ATOM 707 N N . GLU A 1 88 ? 2.747 -9.232 7.366 1.00 93.62 88 GLU A N 1
ATOM 708 C CA . GLU A 1 88 ? 3.079 -10.338 8.283 1.00 93.62 88 GLU A CA 1
ATOM 709 C C . GLU A 1 88 ? 3.131 -9.870 9.749 1.00 93.62 88 GLU A C 1
ATOM 711 O O . GLU A 1 88 ? 2.632 -10.542 10.653 1.00 93.62 88 GLU A O 1
ATOM 716 N N . MET A 1 89 ? 3.648 -8.662 9.987 1.00 93.38 89 MET A N 1
ATOM 717 C CA . MET A 1 89 ? 3.687 -8.004 11.298 1.00 93.38 89 MET A CA 1
ATOM 718 C C . MET A 1 89 ? 2.350 -7.373 11.724 1.00 93.38 89 MET A C 1
ATOM 720 O O . MET A 1 89 ? 2.294 -6.671 12.737 1.00 93.38 89 MET A O 1
ATOM 724 N N . ASN A 1 90 ? 1.260 -7.615 10.988 1.00 91.69 90 ASN A N 1
ATOM 725 C CA . ASN A 1 90 ? -0.076 -7.079 11.256 1.00 91.69 90 ASN A CA 1
ATOM 726 C C . ASN A 1 90 ? -0.160 -5.540 11.256 1.00 91.69 90 ASN A C 1
ATOM 728 O O . ASN A 1 90 ? -0.994 -4.973 11.960 1.00 91.69 90 ASN A O 1
ATOM 732 N N . GLN A 1 91 ? 0.694 -4.857 10.493 1.00 93.25 91 GLN A N 1
ATOM 733 C CA . GLN A 1 91 ? 0.740 -3.390 10.423 1.00 93.25 91 GLN A CA 1
ATOM 734 C C . GLN A 1 91 ? -0.142 -2.803 9.312 1.00 93.25 91 GLN A C 1
ATOM 736 O O . GLN A 1 91 ? -0.330 -1.589 9.247 1.00 93.25 91 GLN A O 1
ATOM 741 N N . GLY A 1 92 ? -0.698 -3.643 8.438 1.00 94.38 92 GLY A N 1
ATOM 742 C CA . GLY A 1 92 ? -1.553 -3.201 7.344 1.00 94.38 92 GLY A CA 1
ATOM 743 C C . GLY A 1 92 ? -1.964 -4.333 6.413 1.00 94.38 92 GLY A C 1
ATOM 744 O O . GLY A 1 92 ? -1.663 -5.499 6.663 1.00 94.38 92 GLY A O 1
ATOM 745 N N . TYR A 1 93 ? -2.629 -3.965 5.326 1.00 94.25 93 TYR A N 1
ATOM 746 C CA . TYR A 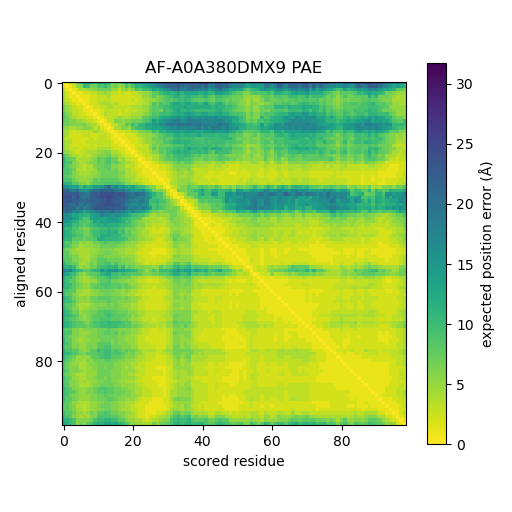1 93 ? -2.925 -4.832 4.182 1.00 94.25 93 TYR A CA 1
ATOM 747 C C . TYR A 1 93 ? -2.597 -4.088 2.883 1.00 94.25 93 TYR A C 1
ATOM 749 O O . TYR A 1 93 ? -2.396 -2.875 2.904 1.00 94.25 93 TYR A O 1
ATOM 757 N N . SER A 1 94 ? -2.511 -4.785 1.751 1.00 94.94 94 SER A N 1
ATOM 758 C CA . SER A 1 94 ? -2.165 -4.163 0.467 1.00 94.94 94 SER A CA 1
ATOM 759 C C . SER A 1 94 ? -2.896 -4.804 -0.707 1.00 94.94 94 SER A C 1
ATOM 761 O O . SER A 1 94 ? -3.365 -5.937 -0.620 1.00 94.94 94 SER A O 1
ATOM 763 N N . PHE A 1 95 ? -2.948 -4.076 -1.819 1.00 92.88 95 PHE A N 1
ATOM 764 C CA . PHE A 1 95 ? -3.339 -4.594 -3.123 1.00 92.88 95 PHE A CA 1
ATOM 765 C C . PHE A 1 95 ? -2.073 -4.853 -3.940 1.00 92.88 95 PHE A C 1
ATOM 767 O O . PHE A 1 95 ? -1.359 -3.916 -4.307 1.00 92.88 95 PHE A O 1
ATOM 774 N N . CYS A 1 96 ? -1.786 -6.122 -4.217 1.00 88.75 96 CYS A N 1
ATOM 775 C CA . CYS A 1 96 ? -0.560 -6.553 -4.884 1.00 88.75 96 CYS A CA 1
ATOM 776 C C . CYS A 1 96 ? -0.868 -7.241 -6.212 1.00 88.75 96 CYS A C 1
ATOM 778 O O . CYS A 1 96 ? -1.868 -7.944 -6.347 1.00 88.75 96 CYS A O 1
ATOM 780 N N . LEU A 1 97 ? 0.032 -7.072 -7.180 1.00 85.19 97 LEU A N 1
ATOM 781 C CA . LEU A 1 97 ? -0.004 -7.829 -8.424 1.00 85.19 97 LEU A CA 1
ATOM 782 C C . LEU A 1 97 ? 0.416 -9.282 -8.157 1.00 85.19 97 LEU A C 1
ATOM 784 O O . LEU A 1 97 ? 1.537 -9.526 -7.713 1.00 85.19 97 LEU A O 1
ATOM 788 N N . PHE A 1 98 ? -0.475 -10.220 -8.456 1.00 79.44 98 PHE A N 1
ATOM 789 C CA . PHE A 1 98 ? -0.229 -11.656 -8.455 1.00 79.44 98 PHE A CA 1
ATOM 790 C C . PHE A 1 98 ? -0.164 -12.142 -9.903 1.00 79.44 98 PHE A C 1
ATOM 792 O O . PHE A 1 98 ? -1.078 -11.870 -10.686 1.00 79.44 98 PHE A O 1
ATOM 799 N N . ILE A 1 99 ? 0.935 -12.802 -10.260 1.00 73.12 99 ILE A N 1
ATOM 800 C CA . ILE A 1 99 ? 1.234 -13.309 -11.604 1.00 73.12 99 ILE A CA 1
ATOM 801 C C . ILE A 1 99 ? 1.519 -14.800 -11.486 1.00 73.12 99 ILE A C 1
ATOM 803 O O . ILE A 1 99 ? 2.261 -15.152 -10.542 1.00 73.12 99 ILE A O 1
#

Secondary structure (DSSP, 8-state):
------SS--S-TTS--------EEEEE----TTGGG--HHHHHHHSEEEE-SSHHHHHHHHHHHHHH-TT--EEE---HHHHHHHHHTTSEEEEEEE-

Radius of gyration: 16.39 Å; Cα contacts (8 Å, |Δi|>4): 112; chains: 1; bounding box: 37×26×45 Å

pLDDT: mean 87.58, std 8.35, range [59.22, 96.69]

Nearest PDB structures (foldseek):
  8h3z-assembly1_B  TM=7.219E-01  e=5.338E-02  Anabaena
  6m5f-assembly1_D  TM=7.434E-01  e=2.083E-01  Pseudomonas aeruginosa PAO1
  6m5f-assembly1_A  TM=6.283E-01  e=1.587E-01  Pseudomonas aeruginosa PAO1
  6m5f-assembly1_B  TM=5.885E-01  e=9.203E-02  Pseudomonas aeruginosa PAO1
  7dwn-assembly1_D  TM=5.861E-01  e=1.068E+00  Aliivibrio fischeri ES114

Solvent-accessible surface area (backbone atoms only — not comparable to full-atom values): 6281 Å² total; per-residue (Å²): 139,86,86,85,89,71,98,63,84,75,89,52,86,89,58,88,82,79,88,88,79,80,64,44,82,41,82,49,63,48,90,49,101,62,52,93,72,61,48,74,70,55,47,47,74,74,32,34,37,43,34,48,44,58,64,89,56,36,68,62,50,51,53,58,45,40,76,75,41,74,82,55,42,75,40,83,37,73,42,56,68,63,49,52,52,36,16,76,69,65,62,20,27,33,74,42,82,46,119

Sequence (99 aa):
MTSGISRNQPKLREVHSEKVCEGKIVLIAPNKENNHLLTEASLFEKYKIISDNHPEYWSSLKNNILNIYEKAQFLSINDVHTSIKLIEMNQGYSFCLFI

Organism: Staphylococcus aureus (NCBI:txid1280)

Mean predicted aligned error: 5.92 Å

Foldseek 3Di:
DDDDDDPDDDPDPPDDDDDPDDWDWDKFAADDPVVVVDDPVNQQVPAAEEDQLPPPCRVVVVVVCCVVVVSGHHDYDNHPVVQVVCRNVRRHMYTDTDD